Protein AF-A0A936FEV7-F1 (afdb_monomer)

Foldseek 3Di:
DLCCQPPQVNVCQQANRWDWDQDPQGIKIWGQPDPLGIWIWHWDDRDPQFHTKTATCDDGDLPGLCNLRHGKMKDKTKDKLPDPVSVVCCVPDPDHDPTDIDIDIDTGPGDCPRPCNVVVVVSVVSSVVSSVVVVVVVD

Radius of gyration: 15.88 Å; Cα contacts (8 Å, |Δi|>4): 223; chains: 1; bounding box: 39×29×48 Å

Secondary structure (DSSP, 8-state):
-HHHHH-HHHHTTTT-PPEEEEETTEEEEEEE-GGG-EEEEEEEEEETTTEEEEEE-----TTSGGGGGTT-EEEEEEEES-SHHHHHHHHH-SS-----EEEEEEEET--TTSTTHHHHHHHHHHHHHHHHHHHHH--

pLDDT: mean 91.75, std 7.42, range [47.41, 98.5]

Mean predicted aligned error: 4.25 Å

Structure (mmCIF, N/CA/C/O backbone):
data_AF-A0A936FEV7-F1
#
_entry.id   AF-A0A936FEV7-F1
#
loop_
_atom_site.group_PDB
_atom_site.id
_atom_site.type_symbol
_atom_site.label_atom_id
_atom_site.label_alt_id
_atom_site.label_comp_id
_atom_site.label_asym_id
_atom_site.label_entity_id
_atom_site.label_seq_id
_atom_site.pdbx_PDB_ins_code
_atom_site.Cartn_x
_atom_site.Cartn_y
_atom_site.Cartn_z
_atom_site.occupancy
_atom_site.B_iso_or_equiv
_atom_site.auth_seq_id
_atom_site.auth_comp_id
_atom_site.auth_asym_id
_atom_site.auth_atom_id
_atom_site.pdbx_PDB_model_num
ATOM 1 N N . MET A 1 1 ? 13.024 -4.127 -5.268 1.00 90.44 1 MET A N 1
ATOM 2 C CA . MET A 1 1 ? 11.554 -3.973 -5.215 1.00 90.44 1 MET A CA 1
ATOM 3 C C . MET A 1 1 ? 10.985 -4.323 -3.844 1.00 90.44 1 MET A C 1
ATOM 5 O O . MET A 1 1 ? 10.416 -3.440 -3.226 1.00 90.44 1 MET A O 1
ATOM 9 N N . TYR A 1 2 ? 11.188 -5.548 -3.337 1.00 95.12 2 TYR A N 1
ATOM 10 C CA . TYR A 1 2 ? 10.624 -6.011 -2.056 1.00 95.12 2 TYR A CA 1
ATOM 11 C C . TYR A 1 2 ? 10.750 -5.016 -0.893 1.00 95.12 2 TYR A C 1
ATOM 13 O O . TYR A 1 2 ? 9.745 -4.670 -0.285 1.00 95.12 2 TYR A O 1
ATOM 21 N N . ARG A 1 3 ? 11.958 -4.503 -0.615 1.00 95.00 3 ARG A N 1
ATOM 22 C CA . ARG A 1 3 ? 12.181 -3.553 0.490 1.00 95.00 3 ARG A CA 1
ATOM 23 C C . ARG A 1 3 ? 11.309 -2.299 0.386 1.00 95.00 3 ARG A C 1
ATOM 25 O O . ARG A 1 3 ? 10.700 -1.928 1.379 1.00 95.00 3 ARG A O 1
ATOM 32 N N . ALA A 1 4 ? 11.136 -1.747 -0.816 1.00 95.06 4 ALA A N 1
ATOM 33 C CA . ALA A 1 4 ? 10.266 -0.593 -1.056 1.00 95.06 4 ALA A CA 1
ATOM 34 C C . ALA A 1 4 ? 8.784 -0.862 -0.743 1.00 95.06 4 ALA A C 1
ATOM 36 O O . ALA A 1 4 ? 8.037 0.078 -0.499 1.00 95.06 4 ALA A O 1
ATOM 37 N N . LEU A 1 5 ? 8.364 -2.131 -0.737 1.00 95.81 5 LEU A N 1
ATOM 38 C CA . L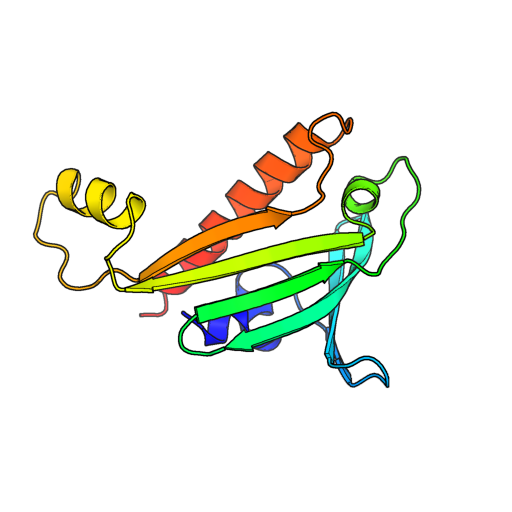EU A 1 5 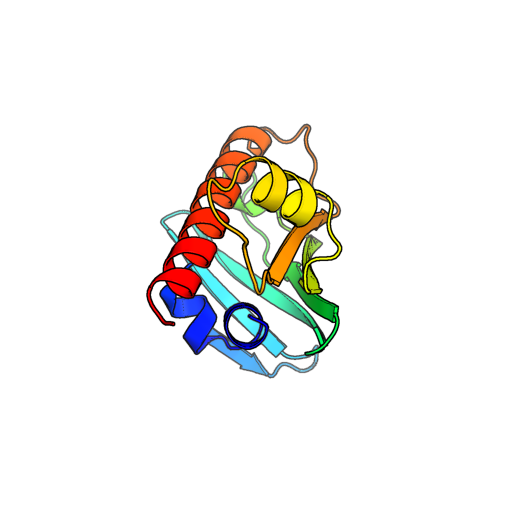? 7.019 -2.571 -0.365 1.00 95.81 5 LEU A CA 1
ATOM 39 C C . LEU A 1 5 ? 6.933 -3.128 1.063 1.00 95.81 5 LEU A C 1
ATOM 41 O O . LEU A 1 5 ? 5.838 -3.356 1.554 1.00 95.81 5 LEU A O 1
ATOM 45 N N . ALA A 1 6 ? 8.046 -3.434 1.722 1.00 96.06 6 ALA A N 1
ATOM 46 C CA . ALA A 1 6 ? 8.043 -4.197 2.971 1.00 96.06 6 ALA A CA 1
ATOM 47 C C . ALA A 1 6 ? 8.581 -3.404 4.165 1.00 96.06 6 ALA A C 1
ATOM 49 O O . ALA A 1 6 ? 8.179 -3.673 5.296 1.00 96.06 6 ALA A O 1
ATOM 50 N N . GLU A 1 7 ? 9.491 -2.460 3.923 1.00 95.12 7 GLU A N 1
ATOM 51 C CA . GLU A 1 7 ? 10.145 -1.662 4.955 1.00 95.12 7 GLU A CA 1
ATOM 52 C C . GLU A 1 7 ? 9.400 -0.332 5.149 1.00 95.12 7 GLU A C 1
ATOM 54 O O . GLU A 1 7 ? 9.284 0.431 4.187 1.00 95.12 7 GLU A O 1
ATOM 59 N N . PRO A 1 8 ? 8.924 -0.009 6.367 1.00 95.06 8 PRO A N 1
ATOM 60 C CA . PRO A 1 8 ? 8.210 1.241 6.645 1.00 95.06 8 PRO A CA 1
ATOM 61 C C . PRO A 1 8 ? 8.968 2.495 6.190 1.00 95.06 8 PRO A C 1
ATOM 63 O O . PRO A 1 8 ? 8.368 3.386 5.586 1.00 95.06 8 PRO A O 1
ATOM 66 N N . ASP A 1 9 ? 10.283 2.528 6.416 1.00 94.81 9 ASP A N 1
ATOM 67 C CA . ASP A 1 9 ? 11.140 3.651 6.029 1.00 94.81 9 ASP A CA 1
ATOM 68 C C . ASP A 1 9 ? 11.189 3.838 4.508 1.00 94.81 9 ASP A C 1
ATOM 70 O O . ASP A 1 9 ? 11.160 4.970 4.030 1.00 94.81 9 ASP A O 1
ATOM 74 N N . GLU A 1 10 ? 11.200 2.748 3.731 1.00 95.25 10 GLU A N 1
ATOM 75 C CA . GLU A 1 10 ? 11.186 2.842 2.268 1.00 95.25 10 GLU A CA 1
ATOM 76 C C . GLU A 1 10 ? 9.788 3.091 1.704 1.00 95.25 10 GLU A C 1
ATOM 78 O O . GLU A 1 10 ? 9.658 3.783 0.705 1.00 95.25 10 GLU A O 1
ATOM 83 N N . ILE A 1 11 ? 8.722 2.610 2.346 1.00 96.06 11 ILE A N 1
ATOM 84 C CA . ILE A 1 11 ? 7.350 3.006 1.981 1.00 96.06 11 ILE A CA 1
ATOM 85 C C . ILE A 1 11 ? 7.164 4.521 2.182 1.00 96.06 11 ILE A C 1
ATOM 87 O O . ILE A 1 11 ? 6.494 5.199 1.393 1.00 96.06 11 ILE A O 1
ATOM 91 N N . GLY A 1 12 ? 7.808 5.062 3.219 1.00 94.38 12 GLY A N 1
ATOM 92 C CA . GLY A 1 12 ? 7.826 6.480 3.560 1.00 94.38 12 GLY A CA 1
ATOM 93 C C . GLY A 1 12 ? 8.325 7.412 2.458 1.00 94.38 12 GLY A C 1
ATOM 94 O O . GLY A 1 12 ? 7.952 8.585 2.457 1.00 94.38 12 GLY A O 1
ATOM 95 N N . THR A 1 13 ? 9.128 6.913 1.516 1.00 94.12 13 THR A N 1
ATOM 96 C CA . THR A 1 13 ? 9.759 7.738 0.475 1.00 94.12 13 THR A CA 1
ATOM 97 C C . THR A 1 13 ? 8.870 7.977 -0.746 1.00 94.12 13 THR A C 1
ATOM 99 O O . THR A 1 13 ? 9.094 8.952 -1.460 1.00 94.12 13 THR A O 1
ATOM 102 N N . TRP A 1 14 ? 7.870 7.122 -0.998 1.00 94.06 14 TRP A N 1
ATOM 103 C CA . TRP A 1 14 ? 7.024 7.194 -2.201 1.00 94.06 14 TRP A CA 1
ATOM 104 C C . TRP A 1 14 ? 5.520 7.271 -1.923 1.00 94.06 14 TRP A C 1
ATOM 106 O O . TRP A 1 14 ? 4.768 7.635 -2.825 1.00 94.06 14 TRP A O 1
ATOM 116 N N . TRP A 1 15 ? 5.063 6.961 -0.705 1.00 92.88 15 TRP A N 1
ATOM 117 C CA . TRP A 1 15 ? 3.647 7.065 -0.343 1.00 92.88 15 TRP A CA 1
ATOM 118 C C . TRP A 1 15 ? 3.382 8.134 0.718 1.00 92.88 15 TRP A C 1
ATOM 120 O O . TRP A 1 15 ? 2.887 9.213 0.404 1.00 92.88 15 TRP A O 1
ATOM 130 N N . CYS A 1 16 ? 3.669 7.819 1.979 1.00 91.69 16 CYS A N 1
ATOM 131 C CA . CYS A 1 16 ? 3.498 8.667 3.159 1.00 91.69 16 CYS A CA 1
ATOM 132 C C . CYS A 1 16 ? 4.429 8.138 4.255 1.00 91.69 16 CYS A C 1
ATOM 134 O O . CYS A 1 16 ? 4.581 6.915 4.331 1.00 91.69 16 CYS A O 1
ATOM 136 N N . PRO A 1 17 ? 4.977 8.989 5.145 1.00 95.00 17 PRO A N 1
ATOM 137 C CA . PRO A 1 17 ? 5.737 8.525 6.301 1.00 95.00 17 PRO A CA 1
ATOM 138 C C . PRO A 1 17 ? 4.954 7.471 7.088 1.00 95.00 17 PRO A C 1
ATOM 140 O O . PRO A 1 17 ? 3.813 7.714 7.493 1.00 95.00 17 PRO A O 1
ATOM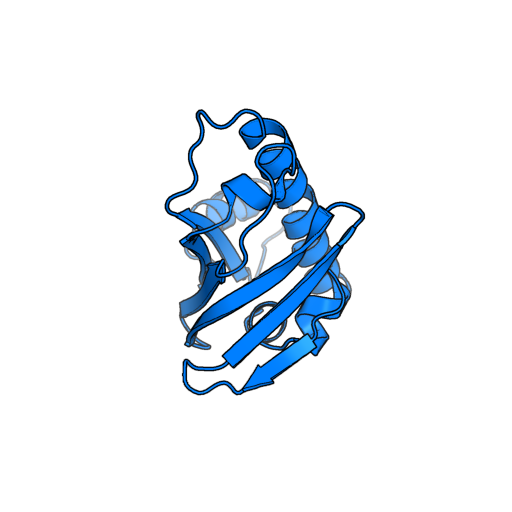 143 N N . GLN A 1 18 ? 5.561 6.301 7.272 1.00 95.44 18 GLN A N 1
ATOM 144 C CA . GLN A 1 18 ? 4.951 5.197 8.002 1.00 95.44 18 GLN A CA 1
ATOM 145 C C . GLN A 1 18 ? 5.462 5.181 9.441 1.00 95.44 18 GLN A C 1
ATOM 147 O O . GLN A 1 18 ? 6.650 5.342 9.702 1.00 95.44 18 GLN A O 1
ATOM 152 N N . SER A 1 19 ? 4.558 4.945 10.382 1.00 96.00 19 SER A N 1
ATOM 153 C CA . SER A 1 19 ? 4.898 4.458 11.718 1.00 96.00 19 SER A CA 1
ATOM 154 C C . SER A 1 19 ? 4.627 2.962 11.768 1.00 96.00 19 SER A C 1
ATOM 156 O O . SER A 1 19 ? 3.625 2.506 11.224 1.00 96.00 19 SER A O 1
ATOM 158 N N . ALA A 1 20 ? 5.493 2.195 12.421 1.00 96.44 20 ALA A N 1
ATOM 159 C CA . ALA A 1 20 ? 5.326 0.755 12.562 1.00 96.44 20 ALA A CA 1
ATOM 160 C C . ALA A 1 20 ? 5.439 0.347 14.030 1.00 96.44 20 ALA A C 1
ATOM 162 O O . ALA A 1 20 ? 6.319 0.821 14.747 1.00 96.44 20 ALA A O 1
ATOM 163 N N . VAL A 1 21 ? 4.519 -0.506 14.475 1.00 97.12 21 VAL A N 1
ATOM 164 C CA . VAL A 1 21 ? 4.454 -0.995 15.854 1.00 97.12 21 VAL A CA 1
ATOM 165 C C . VAL A 1 21 ? 4.153 -2.488 15.841 1.00 97.12 21 VAL A C 1
ATOM 167 O O . VAL A 1 21 ? 3.205 -2.930 15.186 1.00 97.12 21 VAL A O 1
ATOM 170 N N . ASP A 1 22 ? 4.934 -3.256 16.597 1.00 96.31 22 ASP A N 1
ATOM 171 C CA . ASP A 1 22 ? 4.621 -4.650 16.895 1.00 96.31 22 ASP A CA 1
ATOM 172 C C . ASP A 1 22 ? 3.469 -4.724 17.899 1.00 96.31 22 ASP A C 1
ATOM 174 O O . ASP A 1 22 ? 3.511 -4.145 18.986 1.00 96.31 22 ASP A O 1
ATOM 178 N N . THR A 1 23 ? 2.414 -5.438 17.520 1.00 93.75 23 THR A N 1
ATOM 179 C CA . THR A 1 23 ? 1.232 -5.657 18.357 1.00 93.75 23 THR A CA 1
ATOM 180 C C . THR A 1 23 ? 1.063 -7.143 18.646 1.00 93.75 23 THR A C 1
ATOM 182 O O . THR A 1 23 ? 1.665 -7.989 17.985 1.00 93.75 23 THR A O 1
ATOM 185 N N . SER A 1 24 ? 0.173 -7.491 19.577 1.00 90.62 24 SER A N 1
ATOM 186 C CA . SER A 1 24 ? -0.209 -8.890 19.823 1.00 90.62 24 SER A CA 1
ATOM 187 C C . SER A 1 24 ? -0.802 -9.588 18.594 1.00 90.62 24 SER A C 1
ATOM 189 O O . SER A 1 24 ? -0.874 -10.811 18.554 1.00 90.62 24 SER A O 1
ATOM 191 N N . GLU A 1 25 ? -1.248 -8.824 17.596 1.00 82.31 25 GLU A N 1
ATOM 192 C CA . GLU A 1 25 ? -1.848 -9.334 16.367 1.00 82.31 25 GLU A CA 1
ATOM 193 C C . GLU A 1 25 ? -0.866 -9.362 15.185 1.00 82.31 25 GLU A C 1
ATOM 195 O O . GLU A 1 25 ? -1.261 -9.773 14.093 1.00 82.31 25 GLU A O 1
ATOM 200 N N . GLY A 1 26 ?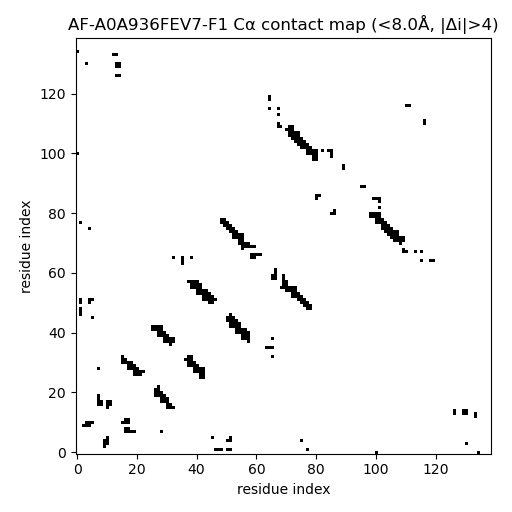 0.386 -8.938 15.389 1.00 93.00 26 GLY A N 1
ATOM 201 C CA . GLY A 1 26 ? 1.423 -8.802 14.364 1.00 93.00 26 GLY A CA 1
ATOM 202 C C . GLY A 1 26 ? 1.852 -7.351 14.126 1.00 93.00 26 GLY A C 1
ATOM 203 O O . GLY A 1 26 ? 1.445 -6.433 14.845 1.00 93.00 26 GLY A O 1
ATOM 204 N N . LEU A 1 27 ? 2.682 -7.148 13.101 1.00 96.25 27 LEU A N 1
ATOM 205 C CA . LEU A 1 27 ? 3.183 -5.830 12.713 1.00 96.25 27 LEU A CA 1
ATOM 206 C C . LEU A 1 27 ? 2.048 -4.970 12.139 1.00 96.25 27 LEU A C 1
ATOM 208 O O . LEU A 1 27 ? 1.386 -5.359 11.173 1.00 96.25 27 LEU A O 1
ATOM 212 N N . VAL A 1 28 ? 1.842 -3.786 12.715 1.00 97.81 28 VAL A N 1
ATOM 213 C CA . VAL A 1 28 ? 0.864 -2.801 12.238 1.00 97.81 28 VAL A CA 1
ATOM 214 C C . VAL A 1 28 ? 1.591 -1.543 11.78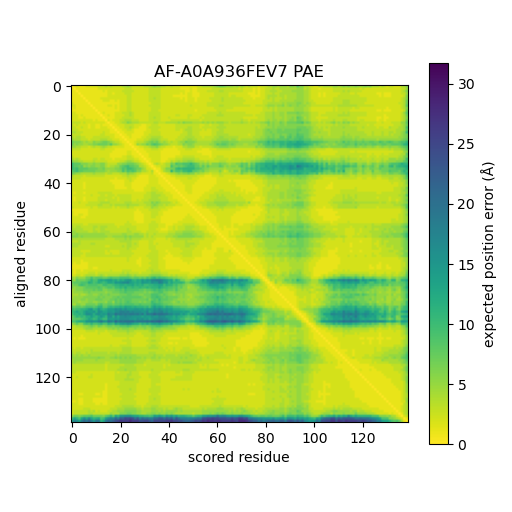9 1.00 97.81 28 VAL A C 1
ATOM 216 O O . VAL A 1 28 ? 2.294 -0.908 12.573 1.00 97.81 28 VAL A O 1
ATOM 219 N N . MET A 1 29 ? 1.377 -1.169 10.532 1.00 97.00 29 MET A N 1
ATOM 220 C CA . MET A 1 29 ? 1.813 0.100 9.961 1.00 97.00 29 MET A CA 1
ATOM 221 C C . MET A 1 29 ? 0.690 1.134 10.047 1.00 97.00 29 MET A C 1
ATOM 223 O O . MET A 1 29 ? -0.495 0.793 9.990 1.00 97.00 29 MET A O 1
ATOM 227 N N . SER A 1 30 ? 1.037 2.408 10.159 1.00 96.50 30 SER A N 1
ATOM 228 C CA . SER A 1 30 ? 0.078 3.504 10.106 1.00 96.50 30 SER A CA 1
ATOM 229 C C . SER A 1 30 ? 0.657 4.747 9.448 1.00 96.50 30 SER A C 1
ATOM 231 O O . SER A 1 30 ? 1.852 5.017 9.535 1.00 96.50 30 SER A O 1
ATOM 233 N N . HIS A 1 31 ? -0.208 5.526 8.807 1.00 94.25 31 HIS A N 1
ATOM 234 C CA . HIS A 1 31 ? 0.149 6.824 8.242 1.00 94.25 31 HIS A CA 1
ATOM 235 C C . HIS A 1 31 ? -1.049 7.776 8.255 1.00 94.25 31 HIS A C 1
ATOM 237 O O . HIS A 1 31 ? -2.204 7.354 8.365 1.00 94.25 31 HIS A O 1
ATOM 243 N N . GLN A 1 32 ? -0.770 9.076 8.144 1.00 91.56 32 GLN A N 1
ATOM 244 C CA . GLN A 1 32 ? -1.799 10.098 7.961 1.00 91.56 32 GLN A CA 1
ATOM 245 C C . GLN A 1 32 ? -2.214 10.155 6.492 1.00 91.56 32 GLN A C 1
ATOM 247 O O . GLN A 1 32 ? -1.416 10.532 5.637 1.00 91.56 32 GLN A O 1
ATOM 252 N N . ALA A 1 33 ? -3.468 9.822 6.198 1.00 82.50 33 ALA A N 1
ATOM 253 C CA . ALA A 1 33 ? -4.040 9.940 4.862 1.00 82.50 33 ALA A CA 1
ATOM 254 C C . ALA A 1 33 ? -4.515 11.385 4.614 1.00 82.50 33 ALA A C 1
ATOM 256 O O . ALA A 1 33 ? -5.700 11.645 4.423 1.00 82.50 33 ALA A O 1
ATOM 257 N N . GLY A 1 34 ? -3.604 12.360 4.679 1.00 77.62 34 GLY A N 1
ATOM 258 C CA . GLY A 1 34 ? -3.948 13.781 4.555 1.00 77.62 34 GLY A CA 1
ATOM 259 C C . GLY A 1 34 ? -5.021 14.221 5.574 1.00 77.62 34 GLY A C 1
ATOM 260 O O . GLY A 1 34 ? -4.894 13.893 6.754 1.00 77.62 34 GLY A O 1
ATOM 261 N N . PRO A 1 35 ? -6.089 14.940 5.163 1.00 81.56 35 PRO A N 1
ATOM 262 C CA . PRO A 1 35 ? -7.150 15.386 6.076 1.00 81.56 35 PRO A CA 1
ATOM 263 C C . PRO A 1 35 ? -8.090 14.253 6.527 1.00 81.56 35 PRO A C 1
ATOM 265 O O . PRO A 1 35 ? -9.014 14.492 7.301 1.00 81.56 35 PRO A O 1
ATOM 268 N N . TYR A 1 36 ? -7.880 13.025 6.046 1.00 83.44 36 TYR A N 1
ATOM 269 C CA . TYR A 1 36 ? -8.770 11.883 6.250 1.00 83.44 36 TYR A CA 1
ATOM 270 C C . TYR A 1 36 ? -8.398 11.031 7.476 1.00 83.44 36 TYR A C 1
ATOM 272 O O . TYR A 1 36 ? -8.962 9.959 7.687 1.00 83.44 36 TYR A O 1
ATOM 280 N N . GLY A 1 37 ? -7.471 11.505 8.309 1.00 88.69 37 GLY A N 1
ATOM 281 C CA . GLY A 1 37 ? -7.057 10.829 9.536 1.00 88.69 37 GLY A CA 1
ATOM 282 C C . GLY A 1 37 ? -6.101 9.658 9.307 1.00 88.69 37 GLY A C 1
ATOM 283 O O . GLY A 1 37 ? -5.494 9.500 8.246 1.00 88.69 37 GLY A O 1
ATOM 284 N N . THR A 1 38 ? -5.929 8.837 10.344 1.00 95.06 38 THR A N 1
ATOM 285 C CA . THR A 1 38 ? -4.912 7.779 10.361 1.00 95.06 38 THR A CA 1
ATOM 286 C C . THR A 1 38 ? -5.434 6.469 9.781 1.00 95.06 38 THR A C 1
ATOM 288 O O . THR A 1 38 ? -6.345 5.836 10.324 1.00 95.06 38 THR A O 1
ATOM 291 N N . VAL A 1 39 ? -4.796 6.002 8.711 1.00 95.44 39 VAL A N 1
ATOM 292 C CA . VAL A 1 39 ? -4.994 4.647 8.193 1.00 95.44 39 VAL A CA 1
ATOM 293 C C . VAL A 1 39 ? -4.086 3.689 8.959 1.00 95.44 39 VAL A C 1
ATOM 295 O O . VAL A 1 39 ? -2.925 4.005 9.215 1.00 95.44 39 VAL A O 1
ATOM 298 N N . ARG A 1 40 ? -4.617 2.525 9.353 1.00 97.12 40 ARG A N 1
ATOM 299 C CA . ARG A 1 40 ? -3.860 1.454 10.016 1.00 97.12 40 ARG A CA 1
ATOM 300 C C . ARG A 1 40 ? -3.920 0.192 9.170 1.00 97.12 40 ARG A C 1
ATOM 302 O O . ARG A 1 40 ? -5.006 -0.263 8.817 1.00 97.12 40 ARG A O 1
ATOM 309 N N . LEU A 1 41 ? -2.755 -0.369 8.885 1.00 97.62 41 LEU A N 1
ATOM 310 C CA . LEU A 1 41 ? -2.550 -1.515 8.015 1.00 97.62 41 LEU A CA 1
ATOM 311 C C . LEU A 1 41 ? -1.849 -2.624 8.799 1.00 97.62 41 LEU A C 1
ATOM 313 O O . LEU A 1 41 ? -0.691 -2.486 9.185 1.00 97.62 41 LEU A O 1
ATOM 317 N N . LYS A 1 42 ? -2.540 -3.734 9.036 1.00 98.06 42 LYS A N 1
ATOM 318 C CA . LYS A 1 42 ? -1.939 -4.948 9.585 1.00 98.06 42 LYS A CA 1
ATOM 319 C C . LYS A 1 42 ? -1.202 -5.690 8.478 1.00 98.06 42 LYS A C 1
ATOM 321 O O . LYS A 1 42 ? -1.785 -5.965 7.433 1.00 98.06 42 LYS A O 1
ATOM 326 N N . VAL A 1 43 ? 0.054 -6.049 8.705 1.00 97.75 43 VAL A N 1
ATOM 327 C CA . VAL A 1 43 ? 0.835 -6.837 7.750 1.00 97.75 43 VAL A CA 1
ATOM 328 C C . VAL A 1 43 ? 0.373 -8.295 7.797 1.00 97.75 43 VAL A C 1
ATOM 330 O O . VAL A 1 43 ? 0.399 -8.918 8.855 1.00 97.75 43 VAL A O 1
ATOM 333 N N . LEU A 1 44 ? -0.059 -8.832 6.652 1.00 97.69 44 LEU A N 1
ATOM 334 C CA . LEU A 1 44 ? -0.511 -10.222 6.513 1.00 97.69 44 LEU A CA 1
ATOM 335 C C . LEU A 1 44 ? 0.557 -11.123 5.883 1.00 97.69 44 LEU A C 1
ATOM 337 O O . LEU A 1 44 ? 0.738 -12.256 6.320 1.00 97.69 44 LEU A O 1
ATOM 341 N N . ARG A 1 45 ? 1.273 -10.623 4.868 1.00 97.44 45 ARG A N 1
ATOM 342 C CA . ARG A 1 45 ? 2.354 -11.342 4.174 1.00 97.44 45 ARG A CA 1
ATOM 343 C C . ARG A 1 45 ? 3.554 -10.423 3.970 1.00 97.44 45 ARG A C 1
ATOM 345 O O . ARG A 1 45 ? 3.385 -9.292 3.513 1.00 97.44 45 ARG A O 1
ATOM 352 N N . ARG A 1 46 ? 4.751 -10.947 4.243 1.00 96.38 46 ARG A N 1
ATOM 353 C CA . ARG A 1 46 ? 6.053 -10.385 3.861 1.00 96.38 46 ARG A CA 1
ATOM 354 C C . ARG A 1 46 ? 6.923 -11.512 3.322 1.00 96.38 46 ARG A C 1
ATOM 356 O O . ARG A 1 46 ? 7.447 -12.303 4.098 1.00 96.38 46 ARG A O 1
ATOM 363 N N . ASP A 1 47 ? 7.020 -11.588 2.005 1.00 96.50 47 ASP A N 1
ATOM 364 C CA . ASP A 1 47 ? 7.769 -12.617 1.300 1.00 96.50 47 ASP A CA 1
ATOM 365 C C . ASP A 1 47 ? 8.665 -11.945 0.241 1.00 96.50 47 ASP A C 1
ATOM 367 O O . ASP A 1 47 ? 8.139 -11.294 -0.668 1.00 96.50 47 ASP A O 1
ATOM 371 N N . PRO A 1 48 ? 10.002 -12.048 0.360 1.00 94.56 48 PRO A N 1
ATOM 372 C CA . PRO A 1 48 ? 10.941 -11.482 -0.606 1.00 94.56 48 PRO A CA 1
ATOM 373 C C . PRO A 1 48 ? 10.733 -11.944 -2.051 1.00 94.56 48 PRO A C 1
ATOM 375 O O . PRO A 1 48 ? 11.048 -11.178 -2.964 1.00 94.56 48 PRO A O 1
ATOM 378 N N . ASP A 1 49 ? 10.188 -13.146 -2.249 1.00 92.25 49 ASP A N 1
ATOM 379 C CA . ASP A 1 49 ? 10.058 -13.774 -3.561 1.00 92.25 49 ASP A CA 1
ATOM 380 C C . ASP A 1 49 ? 8.689 -13.500 -4.195 1.00 92.25 49 ASP A C 1
ATOM 382 O O . ASP A 1 49 ? 8.603 -13.288 -5.404 1.00 92.25 49 ASP A O 1
ATOM 386 N N . SER A 1 50 ? 7.618 -13.460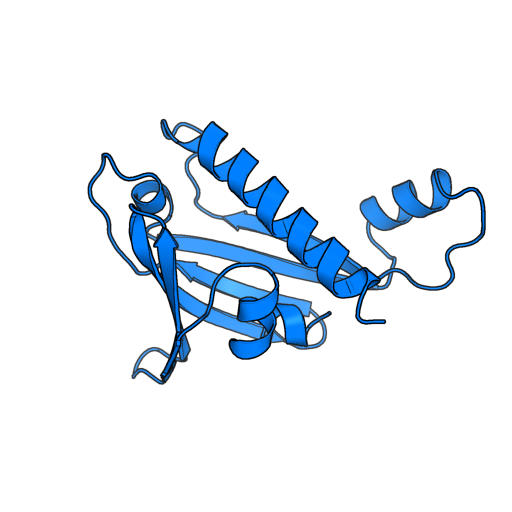 -3.389 1.00 92.19 50 SER A N 1
ATOM 387 C CA . SER A 1 50 ? 6.244 -13.291 -3.895 1.00 92.19 50 SER A CA 1
ATOM 388 C C . SER A 1 50 ? 5.632 -11.906 -3.663 1.00 92.19 50 SER A C 1
ATOM 390 O O . SER A 1 50 ? 4.741 -11.503 -4.410 1.00 92.19 50 SER A O 1
ATOM 392 N N . GLY A 1 51 ? 6.108 -11.140 -2.677 1.00 96.38 51 GLY A N 1
ATOM 393 C CA . GLY A 1 51 ? 5.641 -9.786 -2.376 1.00 96.38 51 GLY A CA 1
ATOM 394 C C . GLY A 1 51 ? 4.976 -9.641 -1.004 1.00 96.38 51 GLY A C 1
ATOM 395 O O . GLY A 1 51 ? 5.274 -10.350 -0.041 1.00 96.38 51 GLY A O 1
ATOM 396 N N . VAL A 1 52 ? 4.065 -8.674 -0.878 1.00 98.25 52 VAL A N 1
ATOM 397 C CA . VAL A 1 52 ? 3.472 -8.289 0.415 1.00 98.25 52 VAL A CA 1
ATOM 398 C C . VAL A 1 52 ? 1.954 -8.225 0.353 1.00 98.25 52 VAL A C 1
ATOM 400 O O . VAL A 1 52 ? 1.360 -8.114 -0.720 1.00 98.25 52 VAL A O 1
ATOM 403 N N . SER A 1 53 ? 1.308 -8.320 1.511 1.00 98.50 53 SER A N 1
ATOM 404 C CA . SER A 1 53 ? -0.098 -7.948 1.639 1.00 98.50 53 SER A CA 1
ATOM 405 C C . SER A 1 53 ? -0.398 -7.354 3.004 1.00 98.50 53 SER A C 1
ATOM 407 O O . SER A 1 53 ? 0.208 -7.728 4.016 1.00 98.50 53 SER A O 1
ATOM 409 N N . TRP A 1 54 ? -1.344 -6.424 3.021 1.00 98.31 54 TRP A N 1
ATOM 410 C CA . TRP A 1 54 ? -1.770 -5.705 4.210 1.00 98.31 54 TRP A CA 1
ATOM 411 C C . TRP A 1 54 ? -3.290 -5.700 4.315 1.00 98.31 54 TRP A C 1
ATOM 413 O O . TRP A 1 54 ? -3.984 -5.630 3.307 1.00 98.31 54 TRP A O 1
ATOM 423 N N . GLN A 1 55 ? -3.817 -5.714 5.532 1.00 98.38 55 GLN A N 1
ATOM 424 C CA . GLN A 1 55 ? -5.236 -5.532 5.809 1.00 98.38 55 GLN A CA 1
ATOM 425 C C . GLN A 1 55 ? -5.469 -4.167 6.435 1.00 98.38 55 GLN A C 1
ATOM 427 O O . GLN A 1 55 ? -4.815 -3.817 7.416 1.00 98.38 55 GLN A O 1
ATOM 432 N N . CYS A 1 56 ? -6.435 -3.412 5.925 1.00 97.44 56 CYS A N 1
ATOM 433 C CA . CYS A 1 56 ? -6.841 -2.177 6.578 1.00 97.44 56 CYS A CA 1
ATOM 434 C C . CYS A 1 56 ? -7.729 -2.487 7.789 1.00 97.44 56 CYS A C 1
ATOM 436 O O . CYS A 1 56 ? -8.812 -3.061 7.659 1.00 97.44 56 CYS A O 1
ATOM 438 N N . ILE A 1 57 ? -7.249 -2.102 8.971 1.00 97.06 57 ILE A N 1
ATOM 439 C CA . ILE A 1 57 ? -7.889 -2.380 10.264 1.00 97.06 57 ILE A CA 1
ATOM 440 C C . ILE A 1 57 ? -8.437 -1.119 10.944 1.00 97.06 57 ILE A C 1
ATOM 442 O O . ILE A 1 57 ? -9.008 -1.214 12.028 1.00 97.06 57 ILE A O 1
ATOM 446 N N . SER A 1 58 ? -8.250 0.071 10.360 1.00 95.38 58 SER A N 1
ATOM 447 C CA . SER A 1 58 ? -8.869 1.290 10.888 1.00 95.38 58 SER A CA 1
ATOM 448 C C . SER A 1 58 ? -10.289 1.490 10.362 1.00 95.38 58 SER A C 1
ATOM 450 O O . SER A 1 58 ? -10.647 1.046 9.271 1.00 95.38 58 SER A O 1
ATOM 452 N N . THR A 1 59 ? -11.098 2.174 11.166 1.00 94.81 59 THR A N 1
ATOM 453 C CA . THR A 1 59 ? -12.485 2.547 10.875 1.00 94.81 59 THR A CA 1
ATOM 454 C C . THR A 1 59 ? -12.599 4.058 10.759 1.00 94.81 59 THR A C 1
ATOM 456 O O . THR A 1 59 ? -12.012 4.777 11.568 1.00 94.81 59 THR A O 1
ATOM 459 N N . HIS A 1 60 ? -13.394 4.535 9.804 1.00 94.12 60 HIS A N 1
ATOM 460 C CA . HIS A 1 60 ? -13.580 5.964 9.541 1.00 94.12 60 HIS A CA 1
ATOM 461 C C . HIS A 1 60 ? -15.062 6.308 9.404 1.00 94.12 60 HIS A C 1
ATOM 463 O O . HIS A 1 60 ? -15.886 5.431 9.141 1.00 94.12 60 HIS A O 1
ATOM 469 N N . ALA A 1 61 ? -15.400 7.589 9.558 1.00 92.88 61 ALA A N 1
ATOM 470 C CA . ALA A 1 61 ? -16.748 8.082 9.288 1.00 92.88 61 ALA A CA 1
ATOM 471 C C . ALA A 1 61 ? -17.148 7.825 7.823 1.00 92.88 61 ALA A C 1
ATOM 473 O O . ALA A 1 61 ? -16.302 7.849 6.932 1.00 92.88 61 ALA A O 1
ATOM 474 N N . GLN A 1 62 ? -18.435 7.589 7.554 1.00 91.00 62 GLN A N 1
ATOM 475 C CA . GLN A 1 62 ? -18.921 7.221 6.211 1.00 91.00 62 GLN A CA 1
ATOM 476 C C . GLN A 1 62 ? -18.653 8.287 5.139 1.00 91.00 62 GLN A C 1
ATOM 478 O O . GLN A 1 62 ? -18.656 7.998 3.942 1.00 91.00 62 GLN A O 1
ATOM 483 N N . ASP A 1 63 ? -18.448 9.536 5.551 1.00 91.81 63 ASP A N 1
ATOM 484 C CA . ASP A 1 63 ? -18.127 10.643 4.665 1.00 91.81 63 ASP A CA 1
ATOM 485 C C . ASP A 1 63 ? -16.633 10.801 4.357 1.00 91.81 63 ASP A C 1
ATOM 487 O O . ASP A 1 63 ? -16.254 11.663 3.565 1.00 91.81 63 ASP A O 1
ATOM 491 N N . ASN A 1 64 ? -15.801 9.920 4.904 1.00 92.38 64 ASN A N 1
ATOM 492 C CA . ASN A 1 64 ? -14.367 9.877 4.695 1.00 92.38 64 ASN A CA 1
ATOM 493 C C . ASN A 1 64 ? -13.998 8.842 3.606 1.00 92.38 64 ASN A C 1
ATOM 495 O O . ASN A 1 64 ? -14.438 7.693 3.701 1.00 92.38 64 ASN A O 1
ATOM 499 N N . PRO A 1 65 ? -13.158 9.175 2.605 1.00 92.31 65 PRO A N 1
ATOM 500 C CA . PRO A 1 65 ? -12.691 8.231 1.581 1.00 92.31 65 PRO A CA 1
ATOM 501 C C . PRO A 1 65 ? -12.055 6.938 2.104 1.00 92.31 65 PRO A C 1
ATOM 503 O O . PRO A 1 65 ? -12.205 5.883 1.477 1.00 92.31 65 PRO A O 1
ATOM 506 N N . ALA A 1 66 ? -11.391 7.001 3.261 1.00 92.50 66 ALA A N 1
ATOM 507 C CA . ALA A 1 66 ? -10.756 5.858 3.906 1.00 92.50 66 ALA A CA 1
ATOM 508 C C . ALA A 1 66 ? -11.768 4.877 4.530 1.00 92.50 66 ALA A C 1
ATOM 510 O O . ALA A 1 66 ? -11.407 3.738 4.818 1.00 92.50 66 ALA A O 1
ATOM 511 N N . SER A 1 67 ? -13.042 5.261 4.692 1.00 93.75 67 SER A N 1
ATOM 512 C CA . SER A 1 67 ? -14.093 4.347 5.182 1.00 93.75 67 SER A CA 1
ATOM 513 C C . SER A 1 67 ? -14.303 3.142 4.268 1.00 93.75 67 SER A C 1
ATOM 515 O O . SER A 1 67 ? -14.545 2.040 4.750 1.00 93.75 67 SER A O 1
ATOM 517 N N . ALA A 1 68 ? -14.102 3.316 2.959 1.00 94.44 68 ALA A N 1
ATOM 518 C CA . ALA A 1 68 ? -14.206 2.236 1.982 1.00 94.44 68 ALA A CA 1
ATOM 519 C C . ALA A 1 68 ? -13.085 1.187 2.110 1.00 94.44 68 ALA A C 1
ATOM 521 O O . ALA A 1 68 ? -13.118 0.165 1.432 1.00 94.44 68 ALA A O 1
ATOM 522 N N . TRP A 1 69 ? -12.054 1.456 2.918 1.00 95.25 69 TRP A N 1
ATOM 523 C CA . TRP A 1 69 ? -10.902 0.572 3.063 1.00 95.25 69 TRP A CA 1
ATOM 524 C C . TRP A 1 69 ? -11.065 -0.366 4.254 1.00 95.25 69 TRP A C 1
ATOM 526 O O . TRP A 1 69 ? -10.399 -1.393 4.296 1.00 95.25 69 TRP A O 1
ATOM 536 N N . THR A 1 70 ? -11.916 -0.054 5.229 1.00 95.31 70 THR A N 1
ATOM 537 C CA . THR A 1 70 ? -12.055 -0.862 6.445 1.00 95.31 70 THR A CA 1
ATOM 538 C C . THR A 1 70 ? -12.353 -2.328 6.111 1.00 95.31 70 THR A C 1
ATOM 540 O O . THR A 1 70 ? -13.317 -2.633 5.418 1.00 95.31 70 THR A O 1
ATOM 543 N N . GLY A 1 71 ? -11.509 -3.244 6.595 1.00 96.88 71 GLY A N 1
ATOM 544 C CA . GLY A 1 71 ? -11.648 -4.689 6.377 1.00 96.88 71 GLY A CA 1
ATOM 545 C C . GLY A 1 71 ? -11.114 -5.209 5.036 1.00 96.88 71 GLY A C 1
ATOM 546 O O . GLY A 1 71 ? -11.003 -6.422 4.865 1.00 96.88 71 GLY A O 1
ATOM 547 N N . THR A 1 72 ? -10.738 -4.326 4.110 1.00 98.12 72 THR A N 1
ATOM 548 C CA . THR A 1 72 ? -10.174 -4.692 2.798 1.00 98.12 72 THR A CA 1
ATOM 549 C C . THR A 1 72 ? -8.701 -5.100 2.890 1.00 98.12 72 THR A C 1
ATOM 551 O O . THR A 1 72 ? -8.026 -4.834 3.892 1.00 98.12 72 THR A O 1
ATOM 554 N N . GLN A 1 73 ? -8.186 -5.726 1.828 1.00 98.50 73 GLN A N 1
ATOM 555 C CA . GLN A 1 73 ? -6.778 -6.108 1.720 1.00 98.50 73 GLN A CA 1
ATOM 556 C C . GLN A 1 73 ? -6.092 -5.441 0.529 1.00 98.50 73 GLN A C 1
ATOM 558 O O . GLN A 1 73 ? -6.635 -5.390 -0.570 1.00 98.50 73 GLN A O 1
ATOM 563 N N . LEU A 1 74 ? -4.872 -4.973 0.753 1.00 98.19 74 LEU A N 1
ATOM 564 C CA . LEU A 1 74 ? -3.962 -4.433 -0.246 1.00 98.19 74 LEU A CA 1
ATOM 565 C C . LEU A 1 74 ? -2.921 -5.505 -0.549 1.00 98.19 74 LEU A C 1
ATOM 567 O O . LEU A 1 74 ? -2.177 -5.903 0.345 1.00 98.19 74 LEU A O 1
ATOM 571 N N . VAL A 1 75 ? -2.889 -5.998 -1.781 1.00 98.44 75 VAL A N 1
ATOM 572 C CA . VAL A 1 75 ? -1.994 -7.075 -2.211 1.00 98.44 75 VAL A CA 1
ATOM 573 C C . VAL A 1 75 ? -1.063 -6.543 -3.283 1.00 98.44 75 VAL A C 1
ATOM 575 O O . VAL A 1 75 ? -1.521 -5.962 -4.262 1.00 98.44 75 VAL A O 1
ATOM 578 N N . PHE A 1 76 ? 0.233 -6.765 -3.083 1.00 97.69 76 PHE A N 1
ATOM 579 C CA . PHE A 1 76 ? 1.286 -6.447 -4.035 1.00 97.69 76 PHE A CA 1
ATOM 580 C C . PHE A 1 76 ? 2.040 -7.740 -4.333 1.00 97.69 76 PHE A C 1
ATOM 582 O O . PHE A 1 76 ? 2.816 -8.207 -3.494 1.00 97.69 76 PHE A O 1
ATOM 589 N N . ASP A 1 77 ? 1.786 -8.331 -5.497 1.00 96.12 77 ASP A N 1
ATOM 590 C CA . ASP A 1 77 ? 2.524 -9.502 -5.970 1.00 96.12 77 ASP A CA 1
ATOM 591 C C . ASP A 1 77 ? 3.666 -9.059 -6.880 1.00 96.12 77 ASP A C 1
ATOM 593 O O . ASP A 1 77 ? 3.491 -8.188 -7.733 1.00 96.12 77 ASP A O 1
ATOM 597 N N . MET A 1 78 ? 4.846 -9.641 -6.687 1.00 93.88 78 MET A N 1
ATOM 598 C CA . MET A 1 78 ? 6.030 -9.328 -7.482 1.00 93.88 78 MET A CA 1
ATOM 599 C C . MET A 1 78 ? 6.344 -10.447 -8.472 1.00 93.88 78 MET A C 1
ATOM 601 O O . MET A 1 78 ? 6.205 -11.626 -8.161 1.00 93.88 78 MET A O 1
ATOM 605 N N . SER A 1 79 ? 6.853 -10.077 -9.644 1.00 90.69 79 SER A N 1
ATOM 606 C CA . SER A 1 79 ? 7.435 -11.026 -10.595 1.00 90.69 79 SER A CA 1
ATOM 607 C C . SER A 1 79 ? 8.609 -10.412 -11.352 1.00 90.69 79 SER A C 1
ATOM 609 O O . SER A 1 79 ? 8.670 -9.196 -11.553 1.00 90.69 79 SER A O 1
ATOM 611 N N . GLN A 1 80 ? 9.528 -11.260 -11.808 1.00 85.56 80 GLN A N 1
ATOM 612 C CA . GLN A 1 80 ? 10.659 -10.862 -12.645 1.00 85.56 80 GLN A CA 1
ATOM 613 C C . GLN A 1 80 ? 10.298 -11.079 -14.113 1.00 85.56 80 GLN A C 1
ATOM 615 O O . GLN A 1 80 ? 10.427 -12.173 -14.637 1.00 85.56 80 GLN A O 1
ATOM 620 N N . GLY A 1 81 ? 9.783 -10.045 -14.775 1.00 75.12 81 GLY A N 1
ATOM 621 C CA . GLY A 1 81 ? 9.660 -10.017 -16.233 1.00 75.12 81 GLY A CA 1
ATOM 622 C C . GLY A 1 81 ? 8.627 -10.953 -16.875 1.00 75.12 81 GLY A C 1
ATOM 623 O O . GLY A 1 81 ? 8.465 -10.877 -18.093 1.00 75.12 81 GLY A O 1
ATOM 624 N N . ASP A 1 82 ? 7.916 -11.770 -16.098 1.00 76.12 82 ASP A N 1
ATOM 625 C CA . ASP A 1 82 ? 6.993 -12.803 -16.601 1.00 76.12 82 ASP A CA 1
ATOM 626 C C . ASP A 1 82 ? 5.509 -12.393 -16.558 1.00 76.12 82 ASP A C 1
ATOM 628 O O . ASP A 1 82 ? 4.610 -13.228 -16.636 1.00 76.12 82 ASP A O 1
ATOM 632 N N . SER A 1 83 ? 5.221 -11.094 -16.442 1.00 81.69 83 SER A N 1
ATOM 633 C CA . SER A 1 83 ? 3.848 -10.576 -16.428 1.00 81.69 83 SER A CA 1
ATOM 634 C C . SER A 1 83 ? 3.409 -10.021 -17.785 1.00 81.69 83 SER A C 1
ATOM 636 O O . SER A 1 83 ? 4.222 -9.627 -18.626 1.00 81.69 83 SER A O 1
ATOM 638 N N . GLY A 1 84 ? 2.090 -9.902 -17.979 1.00 81.88 84 GLY A N 1
ATOM 639 C CA . GLY A 1 84 ? 1.527 -9.221 -19.148 1.00 81.88 84 GLY A CA 1
ATOM 640 C C . GLY A 1 84 ? 2.010 -7.770 -19.278 1.00 81.88 84 GLY A C 1
ATOM 641 O O . GLY A 1 84 ? 2.276 -7.311 -20.385 1.00 81.88 84 GLY A O 1
ATOM 642 N N . ALA A 1 85 ? 2.220 -7.073 -18.155 1.00 83.06 85 ALA A N 1
ATOM 643 C CA . ALA A 1 85 ? 2.793 -5.727 -18.145 1.00 83.06 85 ALA A CA 1
ATOM 644 C C . ALA A 1 85 ? 4.234 -5.711 -18.684 1.00 83.06 85 ALA A C 1
ATOM 646 O O . ALA A 1 85 ? 4.578 -4.848 -19.487 1.00 83.06 85 ALA A O 1
ATOM 647 N N . ALA A 1 86 ? 5.058 -6.699 -18.316 1.00 85.38 86 ALA A N 1
ATOM 648 C CA . ALA A 1 86 ? 6.408 -6.827 -18.859 1.00 85.38 86 ALA A CA 1
ATOM 649 C C . ALA A 1 86 ? 6.403 -7.137 -20.366 1.00 85.38 86 ALA A C 1
ATOM 651 O O . ALA A 1 86 ? 7.268 -6.657 -21.096 1.00 85.38 86 ALA A O 1
ATOM 652 N N . ALA A 1 87 ? 5.430 -7.918 -20.850 1.00 84.56 87 ALA A N 1
ATOM 653 C CA . ALA A 1 87 ? 5.271 -8.179 -22.280 1.00 84.56 87 ALA A CA 1
ATOM 654 C C . ALA A 1 87 ? 4.928 -6.901 -23.064 1.00 84.56 87 ALA A C 1
ATOM 656 O O . ALA A 1 87 ? 5.528 -6.648 -24.108 1.00 84.56 87 ALA A O 1
ATOM 657 N N . VAL A 1 88 ? 4.015 -6.075 -22.539 1.00 85.94 88 VAL A N 1
ATOM 658 C CA . VAL A 1 88 ? 3.666 -4.775 -23.135 1.00 85.94 88 VAL A CA 1
ATOM 659 C C . VAL A 1 88 ? 4.869 -3.833 -23.139 1.00 85.94 88 VAL A C 1
ATOM 661 O O . VAL A 1 88 ? 5.185 -3.272 -24.184 1.00 85.94 88 VAL A O 1
ATOM 664 N N . GLU A 1 89 ? 5.578 -3.703 -22.015 1.00 85.75 89 GLU A N 1
ATOM 665 C CA . GLU A 1 89 ? 6.753 -2.827 -21.914 1.00 85.75 89 GLU A CA 1
ATOM 666 C C . GLU A 1 89 ? 7.822 -3.204 -22.948 1.00 85.75 89 GLU A C 1
ATOM 668 O O . GLU A 1 89 ? 8.305 -2.349 -23.686 1.00 85.75 89 GLU A O 1
ATOM 673 N N . ARG A 1 90 ? 8.136 -4.500 -23.087 1.00 85.62 90 ARG A N 1
ATOM 674 C CA . ARG A 1 90 ? 9.100 -4.978 -24.092 1.00 85.62 90 ARG A CA 1
ATOM 675 C C . ARG A 1 90 ? 8.647 -4.730 -25.530 1.00 85.62 90 ARG A C 1
ATOM 677 O O . ARG A 1 90 ? 9.494 -4.482 -26.380 1.00 85.62 90 ARG A O 1
ATOM 684 N N . ALA A 1 91 ? 7.348 -4.818 -25.814 1.00 87.06 91 ALA A N 1
ATOM 685 C CA . ALA A 1 91 ? 6.813 -4.561 -27.151 1.00 87.06 91 ALA A CA 1
ATOM 686 C C . ALA A 1 91 ? 6.857 -3.071 -27.528 1.00 87.06 91 ALA A C 1
ATOM 688 O O . ALA A 1 91 ? 6.974 -2.739 -28.706 1.00 87.06 91 ALA A O 1
ATOM 689 N N . MET A 1 92 ? 6.755 -2.185 -26.534 1.00 86.88 92 MET A N 1
ATOM 690 C CA . MET A 1 92 ? 6.750 -0.732 -26.726 1.00 86.88 92 MET A CA 1
ATOM 691 C C . MET A 1 92 ? 8.144 -0.106 -26.626 1.00 86.88 92 MET A C 1
ATOM 693 O O . MET A 1 92 ? 8.365 0.987 -27.150 1.00 86.88 92 MET A O 1
ATOM 697 N N . ALA A 1 93 ? 9.086 -0.774 -25.962 1.00 83.19 93 ALA A N 1
ATOM 698 C CA . ALA A 1 93 ? 10.445 -0.287 -25.819 1.00 83.19 93 ALA A CA 1
ATOM 699 C C . ALA A 1 93 ? 11.167 -0.250 -27.177 1.00 83.19 93 ALA A C 1
ATOM 701 O O . ALA A 1 93 ? 11.257 -1.245 -27.893 1.00 83.19 93 ALA A O 1
ATOM 702 N N . GLY A 1 94 ? 11.751 0.903 -27.515 1.00 78.31 94 GLY A N 1
ATOM 703 C CA . GLY A 1 94 ? 12.584 1.068 -28.716 1.00 78.31 94 GLY A CA 1
ATOM 704 C C . GLY A 1 94 ? 13.962 0.396 -28.624 1.00 78.31 94 GLY A C 1
ATOM 705 O O . GLY A 1 94 ? 14.739 0.462 -29.574 1.00 78.31 94 GLY A O 1
ATOM 706 N N . ALA A 1 95 ? 14.280 -0.223 -27.485 1.00 78.94 95 ALA A N 1
ATOM 707 C CA . ALA A 1 95 ? 15.517 -0.945 -27.223 1.00 78.94 95 ALA A CA 1
ATOM 708 C C . ALA A 1 95 ? 15.243 -2.160 -26.312 1.00 78.94 95 ALA A C 1
ATOM 710 O O . ALA A 1 95 ? 14.263 -2.148 -25.565 1.00 78.94 95 ALA A O 1
ATOM 711 N N . PRO A 1 96 ? 16.099 -3.200 -26.337 1.00 77.56 96 PRO A N 1
ATOM 712 C CA . PRO A 1 96 ? 15.944 -4.360 -25.464 1.00 77.56 96 PRO A CA 1
ATOM 713 C C . PRO A 1 96 ? 15.955 -3.968 -23.983 1.00 77.56 96 PRO A C 1
ATOM 715 O O . PRO A 1 96 ? 16.906 -3.349 -23.506 1.00 77.56 96 PRO A O 1
ATOM 718 N N . VAL A 1 97 ? 14.921 -4.377 -23.247 1.00 78.25 97 VAL A N 1
ATOM 719 C CA . VAL A 1 97 ? 14.870 -4.222 -21.790 1.00 78.25 97 VAL A CA 1
ATOM 720 C C . VAL A 1 97 ? 15.422 -5.490 -21.144 1.00 78.25 97 VAL A C 1
ATOM 722 O O . VAL A 1 97 ? 14.792 -6.547 -21.217 1.00 78.25 97 VAL A O 1
ATOM 725 N N . ALA A 1 98 ? 16.617 -5.386 -20.559 1.00 72.06 98 ALA A N 1
ATOM 726 C CA . ALA A 1 98 ? 17.351 -6.531 -20.019 1.00 72.06 98 ALA A CA 1
ATOM 727 C C . ALA A 1 98 ? 16.683 -7.127 -18.769 1.00 72.06 98 ALA A C 1
ATOM 729 O O . ALA A 1 98 ? 16.560 -8.345 -18.668 1.00 72.06 98 ALA A O 1
ATOM 730 N N . GLU A 1 99 ? 16.200 -6.283 -17.853 1.00 82.00 99 GLU A N 1
ATOM 731 C CA . GLU A 1 99 ? 15.563 -6.717 -16.607 1.00 82.00 99 GLU A CA 1
ATOM 732 C C . GLU A 1 99 ? 14.333 -5.862 -16.297 1.00 82.00 99 GLU A C 1
ATOM 734 O O . GLU A 1 99 ? 14.362 -4.637 -16.399 1.00 82.00 99 GLU A O 1
ATOM 739 N N . LEU A 1 100 ? 13.237 -6.522 -15.922 1.00 86.56 100 LEU A N 1
ATOM 740 C CA . LEU A 1 100 ? 11.990 -5.885 -15.512 1.00 86.56 100 LEU A CA 1
ATOM 741 C C . LEU A 1 100 ? 11.490 -6.551 -14.239 1.00 86.56 100 LEU A C 1
ATOM 743 O O . LEU A 1 100 ? 11.216 -7.747 -14.229 1.00 86.56 100 LEU A O 1
ATOM 747 N N . SER A 1 101 ? 11.294 -5.767 -13.186 1.00 88.38 101 SER A N 1
ATOM 748 C CA . SER A 1 101 ? 10.453 -6.176 -12.064 1.00 88.38 101 SER A CA 1
ATOM 749 C C . SER A 1 101 ? 9.058 -5.603 -12.272 1.00 88.38 101 SER A C 1
ATOM 751 O O . SER A 1 101 ? 8.909 -4.410 -12.532 1.00 88.38 101 SER A O 1
ATOM 753 N N . THR A 1 102 ? 8.032 -6.435 -12.136 1.00 91.31 102 THR A N 1
ATOM 754 C CA . THR A 1 102 ? 6.639 -5.986 -12.196 1.00 91.31 102 THR A CA 1
ATOM 755 C C . THR A 1 102 ? 5.940 -6.230 -10.879 1.00 91.31 102 THR A C 1
ATOM 757 O O . THR A 1 102 ? 6.243 -7.195 -10.177 1.00 91.31 102 THR A O 1
ATOM 760 N N . VAL A 1 103 ? 5.013 -5.334 -10.555 1.00 93.50 103 VAL A N 1
ATOM 761 C CA . VAL A 1 103 ? 4.190 -5.401 -9.350 1.00 93.50 103 VA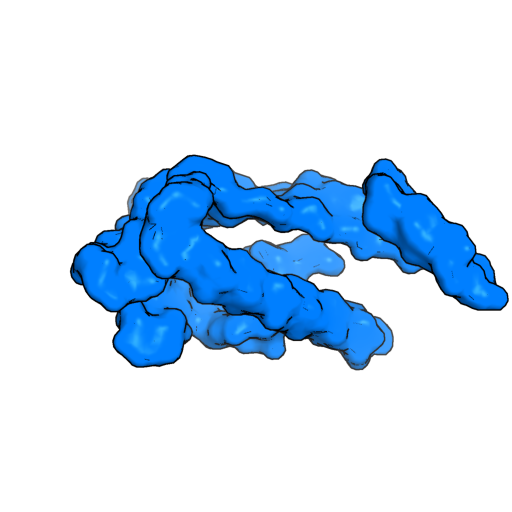L A CA 1
ATOM 762 C C . VAL A 1 103 ? 2.736 -5.365 -9.779 1.00 93.50 103 VAL A C 1
ATOM 764 O O . VAL A 1 103 ? 2.309 -4.404 -10.417 1.00 93.50 103 VAL A O 1
ATOM 767 N N . ASP A 1 104 ? 2.002 -6.418 -9.443 1.00 94.75 104 ASP A N 1
ATOM 768 C CA . ASP A 1 104 ? 0.554 -6.483 -9.602 1.00 94.75 104 ASP A CA 1
ATOM 769 C C . ASP A 1 104 ? -0.097 -6.030 -8.292 1.00 94.75 104 ASP A C 1
ATOM 771 O O . ASP A 1 104 ? 0.156 -6.603 -7.226 1.00 94.75 104 ASP A O 1
ATOM 775 N N . PHE A 1 105 ? -0.892 -4.962 -8.367 1.00 96.62 105 PHE A N 1
ATOM 776 C CA . PHE A 1 105 ? -1.601 -4.400 -7.226 1.00 96.62 105 PHE A CA 1
ATOM 777 C C . PHE A 1 105 ? -3.084 -4.758 -7.276 1.00 96.62 105 PHE A C 1
ATOM 779 O O . PHE A 1 105 ? -3.779 -4.470 -8.252 1.00 96.62 105 PHE A O 1
ATOM 786 N N . ARG A 1 106 ? -3.597 -5.299 -6.168 1.00 96.94 106 ARG A N 1
ATOM 787 C CA . ARG A 1 106 ? -5.016 -5.626 -6.000 1.00 96.94 106 ARG A CA 1
ATOM 788 C C . ARG A 1 106 ? -5.539 -5.116 -4.662 1.00 96.94 106 ARG A C 1
ATOM 790 O O . ARG A 1 106 ? -4.954 -5.383 -3.614 1.00 96.94 106 ARG A O 1
ATOM 797 N N . HIS A 1 107 ? -6.689 -4.444 -4.692 1.00 97.44 107 HIS A N 1
ATOM 798 C CA . HIS A 1 107 ? -7.421 -4.004 -3.499 1.00 97.44 107 HIS A CA 1
ATOM 799 C C . HIS A 1 107 ? -8.625 -4.929 -3.265 1.00 97.44 107 HIS A C 1
ATOM 801 O O . HIS A 1 107 ? -9.733 -4.685 -3.738 1.00 97.44 107 HIS A O 1
ATOM 807 N N . LEU A 1 108 ? -8.393 -6.052 -2.587 1.00 97.94 108 LEU A N 1
ATOM 808 C CA . LEU A 1 108 ? -9.384 -7.110 -2.392 1.00 97.94 108 LEU A CA 1
ATOM 809 C C . LEU A 1 108 ? -10.439 -6.721 -1.352 1.00 97.94 108 LEU A C 1
ATOM 811 O O . LEU A 1 108 ? -10.128 -6.140 -0.311 1.00 97.94 108 LEU A O 1
ATOM 815 N N . GLY A 1 109 ? -11.691 -7.096 -1.622 1.00 96.50 109 GLY A N 1
ATOM 816 C CA . GLY A 1 109 ? -12.837 -6.771 -0.767 1.00 96.50 109 GLY A CA 1
ATOM 817 C C . GLY A 1 109 ? -13.301 -5.316 -0.868 1.00 96.50 109 GLY A C 1
ATOM 818 O O . GLY A 1 109 ? -14.199 -4.924 -0.131 1.00 96.50 109 GLY A O 1
ATOM 819 N N . TYR A 1 110 ? -12.705 -4.520 -1.759 1.00 95.50 110 TYR A N 1
ATOM 820 C CA . TYR A 1 110 ? -13.115 -3.144 -2.001 1.00 95.50 110 TYR A CA 1
ATOM 821 C C . TYR A 1 110 ? -14.428 -3.093 -2.795 1.00 95.50 110 TYR A C 1
ATOM 823 O O . TYR A 1 110 ? -14.543 -3.700 -3.862 1.00 95.50 110 TYR A O 1
ATOM 831 N N . ASP A 1 111 ? -15.413 -2.348 -2.296 1.00 94.50 111 ASP A N 1
ATOM 832 C CA . ASP A 1 111 ? -16.684 -2.141 -2.989 1.00 94.50 111 ASP A CA 1
ATOM 833 C C . ASP A 1 111 ? -16.533 -1.095 -4.105 1.00 94.50 111 ASP A C 1
ATOM 835 O O . ASP A 1 111 ? -16.417 0.106 -3.853 1.00 94.50 111 ASP A O 1
ATOM 839 N N . LEU A 1 112 ? -16.559 -1.542 -5.363 1.00 93.31 112 LEU A N 1
ATOM 840 C CA . LEU A 1 112 ? -16.504 -0.651 -6.529 1.00 93.31 112 LEU A CA 1
ATOM 841 C C . LEU A 1 112 ? -17.789 0.174 -6.719 1.00 93.31 112 LEU A C 1
ATOM 843 O O . LEU A 1 112 ? -17.765 1.167 -7.444 1.00 93.31 112 LEU A O 1
ATOM 847 N N . GLY A 1 113 ? -18.891 -0.199 -6.060 1.00 94.06 113 GLY A N 1
ATOM 848 C CA . GLY A 1 113 ? -20.103 0.613 -5.960 1.00 94.06 113 GLY A CA 1
ATOM 849 C C . GLY A 1 113 ? -19.989 1.750 -4.941 1.00 94.06 113 GLY A C 1
ATOM 850 O O . GLY A 1 113 ? -20.844 2.638 -4.915 1.00 94.06 113 GLY A O 1
ATOM 851 N N . HIS A 1 114 ? -18.933 1.771 -4.120 1.00 93.56 114 HIS A N 1
ATOM 852 C CA . HIS A 1 114 ? -18.741 2.812 -3.122 1.00 93.56 114 HIS A CA 1
ATOM 853 C C . HIS A 1 114 ? -18.581 4.180 -3.790 1.00 93.56 114 HIS A C 1
ATOM 855 O O . HIS A 1 114 ? -17.828 4.347 -4.749 1.00 93.56 114 HIS A O 1
ATOM 861 N N . ARG A 1 115 ? -19.185 5.223 -3.209 1.00 95.44 115 ARG A N 1
ATOM 862 C CA . ARG A 1 115 ? -19.151 6.600 -3.750 1.00 95.44 115 ARG A CA 1
ATOM 863 C C . ARG A 1 115 ? -17.744 7.189 -3.955 1.00 95.44 115 ARG A C 1
ATOM 865 O O . ARG A 1 115 ? -17.588 8.199 -4.631 1.00 95.44 115 ARG A O 1
ATOM 872 N N . PHE A 1 116 ? -16.730 6.582 -3.335 1.00 95.19 116 PHE A N 1
ATOM 873 C CA . PHE A 1 116 ? -15.327 6.998 -3.408 1.00 95.19 116 PHE A CA 1
ATOM 874 C C . PHE A 1 116 ? -14.481 6.106 -4.323 1.00 95.19 116 PHE A C 1
ATOM 876 O O . PHE A 1 116 ? -13.281 6.342 -4.426 1.00 95.19 116 PHE A O 1
ATOM 883 N N . ALA A 1 117 ? -15.070 5.115 -5.002 1.00 94.81 117 ALA A N 1
ATOM 884 C CA . ALA A 1 117 ? -14.332 4.165 -5.829 1.00 94.81 117 ALA A CA 1
ATOM 885 C C . ALA A 1 117 ? -13.493 4.866 -6.906 1.00 94.81 117 ALA A C 1
ATOM 887 O O . ALA A 1 117 ? -12.309 4.565 -7.054 1.00 94.81 117 ALA A O 1
ATOM 888 N N . GLY A 1 118 ? -14.060 5.865 -7.593 1.00 95.50 118 GLY A N 1
ATOM 889 C CA . GLY A 1 118 ? -13.327 6.660 -8.583 1.00 95.50 118 GLY A CA 1
ATOM 890 C C . GLY A 1 118 ? -12.162 7.447 -7.974 1.00 95.50 118 GLY A C 1
ATOM 891 O O . GLY A 1 118 ? -11.049 7.404 -8.493 1.00 95.50 118 GLY A O 1
ATOM 892 N N . PHE A 1 119 ? -12.396 8.107 -6.835 1.00 94.19 119 PHE A N 1
ATOM 893 C CA . PHE A 1 119 ? -11.361 8.861 -6.120 1.00 94.19 119 PHE A CA 1
ATOM 894 C C . PHE A 1 119 ? -10.215 7.954 -5.648 1.00 94.19 119 PHE A C 1
ATOM 896 O O . PHE A 1 119 ? -9.054 8.244 -5.921 1.00 94.19 119 PHE A O 1
ATOM 903 N N . ASN A 1 120 ? -10.531 6.835 -4.991 1.00 94.00 120 ASN A N 1
ATOM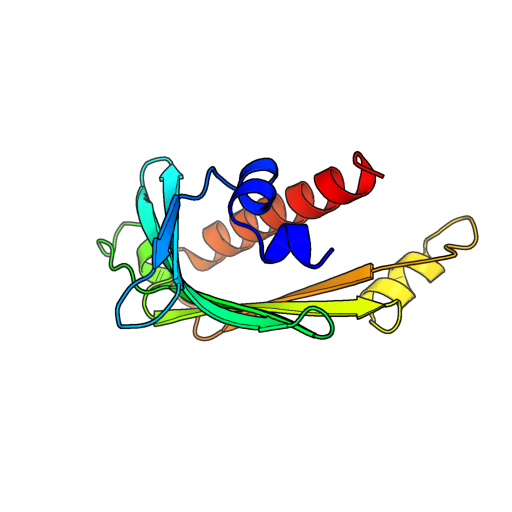 904 C CA . ASN A 1 120 ? -9.526 5.916 -4.459 1.00 94.00 120 ASN A CA 1
ATOM 905 C C . ASN A 1 120 ? -8.757 5.194 -5.572 1.00 94.00 120 ASN A C 1
ATOM 907 O O . ASN A 1 120 ? -7.550 5.010 -5.445 1.00 94.00 120 ASN A O 1
ATOM 911 N N . SER A 1 121 ? -9.415 4.843 -6.682 1.00 95.50 121 SER A N 1
ATOM 912 C CA . SER A 1 121 ? -8.738 4.256 -7.849 1.00 95.50 121 SER A CA 1
ATOM 913 C C . SER A 1 121 ? -7.726 5.229 -8.453 1.00 95.50 121 SER A C 1
ATOM 915 O O . SER A 1 121 ? -6.591 4.855 -8.741 1.00 95.50 121 SER A O 1
ATOM 917 N N . TRP A 1 122 ? -8.112 6.500 -8.597 1.00 95.75 122 TRP A N 1
ATOM 918 C CA . TRP A 1 122 ? -7.206 7.545 -9.068 1.00 95.75 122 TRP A CA 1
ATOM 919 C C . TRP A 1 122 ? -6.051 7.798 -8.088 1.00 95.75 122 TRP A C 1
ATOM 921 O O . TRP A 1 122 ? -4.899 7.881 -8.509 1.00 95.75 122 TRP A O 1
ATOM 931 N N . ALA A 1 123 ? -6.330 7.854 -6.782 1.00 93.56 123 ALA A N 1
ATOM 932 C CA . ALA A 1 123 ? -5.300 8.015 -5.759 1.00 93.56 123 ALA A CA 1
ATOM 933 C C . ALA A 1 123 ? -4.277 6.866 -5.795 1.00 93.56 123 ALA A C 1
ATOM 935 O O . ALA A 1 123 ? -3.074 7.117 -5.740 1.00 93.56 123 ALA A O 1
ATOM 936 N N . TRP A 1 124 ? -4.728 5.619 -5.971 1.00 95.50 124 TRP A N 1
ATOM 937 C CA . TRP A 1 124 ? -3.827 4.478 -6.143 1.00 95.50 124 TRP A CA 1
ATOM 938 C C . TRP A 1 124 ? -2.959 4.587 -7.393 1.00 95.50 124 TRP A C 1
ATOM 940 O O . TRP A 1 124 ? -1.770 4.286 -7.318 1.00 95.50 124 TRP A O 1
ATOM 950 N N . ALA A 1 125 ? -3.500 5.065 -8.516 1.00 96.12 125 ALA A N 1
ATOM 951 C CA . ALA A 1 125 ? -2.702 5.281 -9.722 1.00 96.12 125 ALA A CA 1
ATOM 952 C C . ALA A 1 125 ? -1.542 6.264 -9.472 1.00 96.12 125 ALA A C 1
ATOM 954 O O . ALA A 1 125 ? -0.415 5.999 -9.886 1.00 96.12 125 ALA A O 1
ATOM 955 N N . LEU A 1 126 ? -1.788 7.357 -8.740 1.00 95.25 126 LEU A N 1
ATOM 956 C CA . LEU A 1 126 ? -0.740 8.314 -8.365 1.00 95.25 126 LEU A CA 1
ATOM 957 C C . LEU A 1 126 ? 0.315 7.692 -7.444 1.00 95.25 126 LEU A C 1
ATOM 959 O O . LEU A 1 126 ? 1.512 7.875 -7.657 1.00 95.25 126 LEU A O 1
ATOM 963 N N . VAL A 1 127 ? -0.127 6.937 -6.439 1.00 94.81 127 VAL A N 1
ATOM 964 C CA . VAL A 1 127 ? 0.754 6.277 -5.467 1.00 94.81 127 VAL A CA 1
ATOM 965 C C . VAL A 1 127 ? 1.643 5.223 -6.143 1.00 94.81 127 VAL A C 1
ATOM 967 O O . VAL A 1 127 ? 2.852 5.196 -5.920 1.00 94.81 127 VAL A O 1
ATOM 970 N N . LEU A 1 128 ? 1.082 4.393 -7.027 1.00 96.06 128 LEU A N 1
ATOM 971 C CA . LEU A 1 128 ? 1.839 3.388 -7.782 1.00 96.06 128 LEU A CA 1
ATOM 972 C C . LEU A 1 128 ? 2.801 4.027 -8.796 1.00 96.06 128 LEU A C 1
ATOM 974 O O . LEU A 1 128 ? 3.906 3.522 -9.006 1.00 96.06 128 LEU A O 1
ATOM 978 N N . GLN A 1 129 ? 2.426 5.162 -9.389 1.00 95.00 129 GLN A N 1
ATOM 979 C CA . GLN A 1 129 ? 3.319 5.933 -10.252 1.00 95.00 129 GLN A CA 1
ATOM 980 C C . GLN A 1 129 ? 4.508 6.514 -9.469 1.00 95.00 129 GLN A C 1
ATOM 982 O O . GLN A 1 129 ? 5.637 6.470 -9.963 1.00 95.00 129 GLN A O 1
ATOM 987 N N . ALA A 1 130 ? 4.280 7.018 -8.251 1.00 95.12 130 ALA A N 1
ATOM 988 C CA . ALA A 1 130 ? 5.344 7.507 -7.374 1.00 95.12 130 ALA A CA 1
ATOM 989 C C . ALA A 1 130 ? 6.303 6.378 -6.964 1.00 95.12 130 ALA A C 1
ATOM 991 O O . ALA A 1 130 ? 7.520 6.557 -7.015 1.00 95.12 130 ALA A O 1
ATOM 992 N N . LEU A 1 131 ? 5.774 5.188 -6.655 1.00 95.25 131 LEU A N 1
ATOM 993 C CA . LEU A 1 131 ? 6.581 3.993 -6.403 1.00 95.25 131 LEU A CA 1
ATOM 994 C C . LEU A 1 131 ? 7.480 3.648 -7.598 1.00 95.25 131 LEU A C 1
ATOM 996 O O . LEU A 1 131 ? 8.680 3.432 -7.419 1.00 95.25 131 LEU A O 1
ATOM 1000 N N . LYS A 1 132 ? 6.923 3.620 -8.817 1.00 92.94 132 LYS A N 1
ATOM 1001 C CA . LYS A 1 132 ? 7.696 3.359 -10.043 1.00 92.94 132 LYS A CA 1
ATOM 1002 C C . LYS A 1 132 ? 8.830 4.374 -10.207 1.00 92.94 132 LYS A C 1
ATOM 1004 O O . LYS A 1 132 ? 9.982 3.973 -10.342 1.00 92.94 132 LYS A O 1
ATOM 1009 N N . GLN A 1 133 ? 8.527 5.669 -10.108 1.00 91.94 133 GLN A N 1
ATOM 1010 C CA . GLN A 1 133 ? 9.528 6.737 -10.232 1.00 91.94 133 GLN A CA 1
ATOM 1011 C C . GLN A 1 133 ? 10.627 6.630 -9.174 1.00 91.94 133 GLN A C 1
ATOM 1013 O O . GLN A 1 133 ? 11.805 6.727 -9.508 1.00 91.94 133 GLN A O 1
ATOM 1018 N N . HIS A 1 134 ? 10.260 6.375 -7.916 1.00 90.38 134 HIS A N 1
ATOM 1019 C CA . HIS A 1 134 ? 11.226 6.187 -6.837 1.00 90.38 134 HIS A CA 1
ATOM 1020 C C . HIS A 1 134 ? 12.189 5.028 -7.133 1.00 90.38 134 HIS A C 1
ATOM 1022 O O . HIS A 1 134 ? 13.391 5.135 -6.893 1.00 90.38 134 HIS A O 1
ATOM 1028 N N . ARG A 1 135 ? 11.679 3.927 -7.700 1.00 89.69 135 ARG A N 1
ATOM 1029 C CA . ARG A 1 135 ? 12.500 2.765 -8.057 1.00 89.69 135 ARG A CA 1
ATOM 1030 C C . ARG A 1 135 ? 13.392 2.980 -9.272 1.00 89.69 135 ARG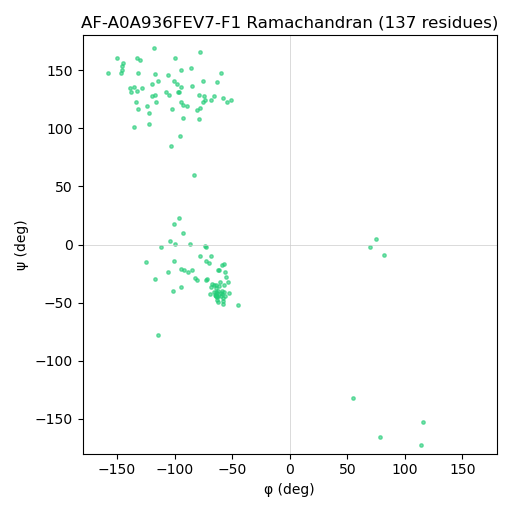 A C 1
ATOM 1032 O O . ARG A 1 135 ? 14.457 2.375 -9.309 1.00 89.69 135 ARG A O 1
ATOM 1039 N N . GLU A 1 136 ? 12.972 3.803 -10.223 1.00 86.62 136 GLU A N 1
ATOM 1040 C CA . GLU A 1 136 ? 13.742 4.104 -11.436 1.00 86.62 136 GLU A CA 1
ATOM 1041 C C . GLU A 1 136 ? 14.805 5.186 -11.213 1.00 86.62 136 GLU A C 1
ATOM 1043 O O . GLU A 1 136 ? 15.834 5.174 -11.878 1.00 86.62 136 GLU A O 1
ATOM 1048 N N . GLN A 1 137 ? 14.585 6.107 -10.270 1.00 79.25 137 GLN A N 1
ATOM 1049 C CA . GLN A 1 137 ? 15.524 7.192 -9.953 1.00 79.25 137 GLN A CA 1
ATOM 1050 C C . GLN A 1 137 ? 16.575 6.806 -8.901 1.00 79.25 137 GLN A C 1
ATOM 1052 O O . GLN A 1 137 ? 17.629 7.430 -8.838 1.00 79.25 137 GLN A O 1
ATOM 1057 N N . GLY A 1 138 ? 16.282 5.812 -8.056 1.00 61.78 138 GLY A N 1
ATOM 1058 C CA . GLY A 1 138 ? 17.182 5.304 -7.011 1.00 61.78 138 GLY A CA 1
ATOM 1059 C C . GLY A 1 138 ? 17.987 4.062 -7.411 1.00 61.78 138 GLY A C 1
ATOM 1060 O O . GLY A 1 138 ? 18.343 3.280 -6.525 1.00 61.78 138 GLY A O 1
ATOM 1061 N N . GLY A 1 139 ? 18.175 3.835 -8.716 1.00 47.41 139 GLY A N 1
ATOM 1062 C CA . GLY A 1 139 ? 18.988 2.757 -9.293 1.00 47.41 139 GLY A CA 1
ATOM 1063 C C . GLY A 1 139 ? 20.416 3.190 -9.585 1.00 47.41 139 GLY A C 1
ATOM 1064 O O . GLY A 1 139 ? 20.597 4.352 -10.010 1.00 47.41 139 GLY A O 1
#

Sequence (139 aa):
MYRALAEPDEIGTWWCPQSAVDTSEGLVMSHQAGPYGTVRLKVLRRDPDSGVSWQCISTHAQDNPASAWTGTQLVFDMSQGDSGAAAVERAMAGAPVAELSTVDFRHLGYDLGHRFAGFNSWAWALVLQALKQHREQGG

Solvent-accessible surface area (backbone atoms only — not comparable to full-atom values): 7919 Å² total; per-residue (Å²): 112,52,57,50,73,70,36,50,75,46,31,28,75,40,72,48,64,47,48,77,47,84,48,101,88,41,48,32,37,32,33,67,55,70,97,67,43,70,48,32,34,37,57,76,43,84,38,84,76,53,28,35,28,30,32,29,75,36,83,53,59,88,91,34,75,62,32,65,39,46,78,16,33,46,35,39,40,44,44,75,48,81,44,72,68,42,52,50,51,56,72,70,43,94,57,91,72,90,79,45,80,45,74,51,78,45,66,45,83,53,57,75,85,43,96,42,34,70,59,53,54,52,52,47,53,54,40,54,49,35,43,51,51,53,60,68,70,73,107

Nearest PDB structures (foldseek):
  2lpu-assembly1_A  TM=3.880E-01  e=2.034E+00  Kluyveromyces marxianus
  1t6a-assembly1_A  TM=3.211E-01  e=4.414E+00  Geobacillus stearothermophilus
  6t83-assembly1_1  TM=3.077E-01  e=6.699E+00  Saccharomyces cerevisiae